Protein AF-A0A357GZ95-F1 (afdb_monomer)

Radius of gyration: 14.83 Å; Cα contacts (8 Å, |Δi|>4): 242; chains: 1; bounding box: 35×40×39 Å

Structure (mmCIF, N/CA/C/O backbone):
data_AF-A0A357GZ95-F1
#
_entry.id   AF-A0A357GZ95-F1
#
loop_
_atom_site.group_PDB
_atom_site.id
_atom_site.type_symbol
_atom_site.label_atom_id
_atom_site.label_alt_id
_atom_site.label_comp_id
_atom_site.label_asym_id
_atom_site.label_entity_id
_atom_site.label_seq_id
_atom_site.pdbx_PDB_ins_code
_atom_site.Cartn_x
_atom_site.Cartn_y
_atom_site.Cartn_z
_atom_site.occupancy
_atom_site.B_iso_or_equiv
_atom_site.auth_seq_id
_atom_site.auth_comp_id
_atom_site.auth_asym_id
_atom_site.auth_atom_id
_atom_site.pdbx_PDB_model_num
ATOM 1 N N . MET A 1 1 ? -11.333 -7.061 24.754 1.00 39.38 1 MET A N 1
ATOM 2 C CA . MET A 1 1 ? -11.883 -6.575 23.465 1.00 39.38 1 MET A CA 1
ATOM 3 C C . MET A 1 1 ? -10.870 -6.863 22.367 1.00 39.38 1 MET A C 1
ATOM 5 O O . MET A 1 1 ? -9.719 -6.497 22.544 1.00 39.38 1 MET A O 1
ATOM 9 N N . LYS A 1 2 ? -11.232 -7.543 21.269 1.00 47.69 2 LYS A N 1
ATOM 10 C CA . LYS A 1 2 ? -10.308 -7.686 20.126 1.00 47.69 2 LYS A CA 1
ATOM 11 C C . LYS A 1 2 ? -10.131 -6.300 19.501 1.00 47.69 2 LYS A C 1
ATOM 13 O O . LYS A 1 2 ? -11.116 -5.752 19.007 1.00 47.69 2 LYS A O 1
ATOM 18 N N . GLU A 1 3 ? -8.922 -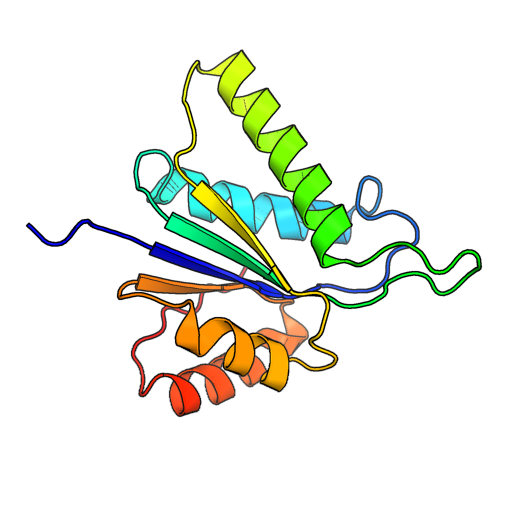5.735 19.543 1.00 54.47 3 GLU A N 1
ATOM 19 C CA . GLU A 1 3 ? -8.597 -4.522 18.785 1.00 54.47 3 GLU A CA 1
ATOM 20 C C . GLU A 1 3 ? -9.096 -4.688 17.347 1.00 54.47 3 GLU A C 1
ATOM 22 O O . GLU A 1 3 ? -8.888 -5.731 16.714 1.00 54.47 3 GLU A O 1
ATOM 27 N N . LYS A 1 4 ? -9.797 -3.676 16.829 1.00 63.59 4 LYS A N 1
ATOM 28 C CA . LYS A 1 4 ? -10.302 -3.664 15.453 1.00 63.59 4 LYS A CA 1
ATOM 29 C C . LYS A 1 4 ? -9.131 -3.463 14.483 1.00 63.59 4 LYS A C 1
ATOM 31 O O . LYS A 1 4 ? -9.080 -2.455 13.811 1.00 63.59 4 LYS A O 1
ATOM 36 N N . VAL A 1 5 ? -8.192 -4.399 14.390 1.00 84.81 5 VAL A N 1
ATOM 37 C CA . VAL A 1 5 ? -7.022 -4.241 13.516 1.00 84.81 5 VAL A CA 1
ATOM 38 C C . VAL A 1 5 ? -7.381 -4.597 12.074 1.00 84.81 5 VAL A C 1
ATOM 40 O O . VAL A 1 5 ? -7.950 -5.667 11.822 1.00 84.81 5 VAL A O 1
ATOM 43 N N . PHE A 1 6 ? -7.047 -3.719 11.125 1.00 92.12 6 PHE A N 1
ATOM 44 C CA . PHE A 1 6 ? -7.124 -4.027 9.695 1.00 92.12 6 PHE A CA 1
ATOM 45 C C . PHE A 1 6 ? -5.756 -4.416 9.127 1.00 92.12 6 PHE A C 1
ATOM 47 O O . PHE A 1 6 ? -4.708 -4.026 9.641 1.00 92.12 6 PHE A O 1
ATOM 54 N N . SER A 1 7 ? -5.780 -5.183 8.044 1.00 94.12 7 SER A N 1
ATOM 55 C CA . SER A 1 7 ? -4.604 -5.522 7.253 1.00 94.12 7 SER A CA 1
ATOM 56 C C . SER A 1 7 ? -4.891 -5.207 5.795 1.00 94.12 7 SER A C 1
ATOM 58 O O . SER A 1 7 ? -5.870 -5.698 5.232 1.00 94.12 7 SER A O 1
ATOM 60 N N . ALA A 1 8 ? -4.040 -4.397 5.184 1.00 95.44 8 ALA A N 1
ATOM 61 C CA . ALA A 1 8 ? -4.122 -4.013 3.788 1.00 95.44 8 ALA A CA 1
ATOM 62 C C . ALA A 1 8 ? -2.889 -4.515 3.037 1.00 95.44 8 ALA 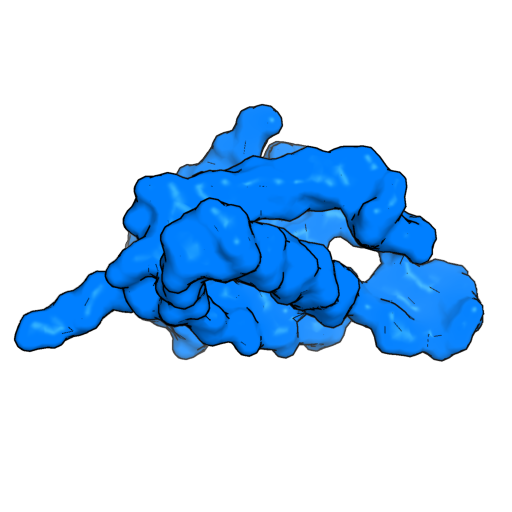A C 1
ATOM 64 O O . ALA A 1 8 ? -1.774 -4.361 3.523 1.00 95.44 8 ALA A O 1
ATOM 65 N N . LEU A 1 9 ? -3.091 -5.070 1.848 1.00 94.94 9 LEU A N 1
ATOM 66 C CA . LEU A 1 9 ? -2.039 -5.337 0.875 1.00 94.94 9 LEU A CA 1
ATOM 67 C C . LEU A 1 9 ? -2.214 -4.388 -0.304 1.00 94.94 9 LEU A C 1
ATOM 69 O O . LEU A 1 9 ? -3.263 -4.396 -0.945 1.00 94.94 9 LEU A O 1
ATOM 73 N N . VAL A 1 10 ? -1.184 -3.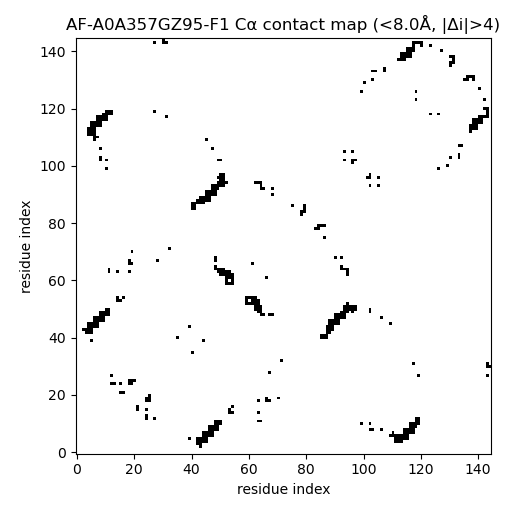603 -0.598 1.00 94.50 10 VAL A N 1
ATOM 74 C CA . VAL A 1 10 ? -1.102 -2.748 -1.782 1.00 94.50 10 VAL A CA 1
ATOM 75 C C . VAL A 1 10 ? -0.118 -3.387 -2.748 1.00 94.50 10 VAL A C 1
ATOM 77 O O . VAL A 1 10 ? 1.087 -3.390 -2.502 1.00 94.50 10 VAL A O 1
ATOM 80 N N . CYS A 1 11 ? -0.639 -3.964 -3.827 1.00 91.06 11 CYS A N 1
ATOM 81 C CA . CYS A 1 11 ? 0.184 -4.512 -4.898 1.00 91.06 11 CYS A CA 1
ATOM 82 C C . CYS A 1 11 ? 0.757 -3.386 -5.769 1.00 91.06 11 CYS A C 1
ATOM 84 O O . CYS A 1 11 ? 0.069 -2.392 -6.018 1.00 91.06 11 CYS A O 1
ATOM 86 N N . GLY A 1 12 ? 1.961 -3.594 -6.299 1.00 86.88 12 GLY A N 1
ATOM 87 C CA . GLY A 1 12 ? 2.531 -2.772 -7.363 1.00 86.88 12 GLY A CA 1
ATOM 88 C C . GLY A 1 12 ? 1.604 -2.664 -8.579 1.00 86.88 12 GLY A C 1
ATOM 89 O O . GLY A 1 12 ? 0.919 -3.626 -8.953 1.00 86.88 12 GLY A O 1
ATOM 90 N N . TYR A 1 13 ? 1.555 -1.467 -9.162 1.00 78.44 13 TYR A N 1
ATOM 91 C CA . TYR A 1 13 ? 0.695 -1.112 -10.297 1.00 78.44 13 TYR A CA 1
ATOM 92 C C . TYR A 1 13 ? 1.446 -1.193 -11.638 1.00 78.44 13 TYR A C 1
ATOM 94 O O . TYR A 1 13 ? 0.835 -1.466 -12.667 1.00 78.44 13 TYR A O 1
ATOM 102 N N . GLY A 1 14 ? 2.771 -1.008 -11.639 1.00 75.00 14 GLY A N 1
ATOM 103 C CA . GLY A 1 14 ? 3.589 -0.946 -12.850 1.00 75.00 14 GLY A CA 1
ATOM 104 C C . GLY A 1 14 ? 4.976 -0.367 -12.575 1.00 75.00 14 GLY A C 1
ATOM 105 O O . GLY A 1 14 ? 5.314 -0.061 -11.443 1.00 75.00 14 GLY A O 1
ATOM 106 N N . VAL A 1 15 ? 5.786 -0.179 -13.615 1.00 69.19 15 VAL A N 1
ATOM 107 C CA . VAL A 1 15 ? 7.202 0.203 -13.470 1.00 69.19 15 VAL A CA 1
ATOM 108 C C . VAL A 1 15 ? 7.432 1.627 -14.003 1.00 69.19 15 VAL A C 1
ATOM 110 O O . VAL A 1 15 ? 8.044 1.794 -15.062 1.00 69.19 15 VAL A O 1
ATOM 113 N N . PRO A 1 16 ? 6.892 2.687 -13.365 1.00 70.50 16 PRO A N 1
ATOM 114 C CA . PRO A 1 16 ? 7.097 4.037 -13.868 1.00 70.50 16 PRO A CA 1
ATOM 115 C C . PRO A 1 16 ? 8.524 4.508 -13.567 1.00 70.50 16 PRO A C 1
ATOM 117 O O . PRO A 1 16 ? 9.121 4.168 -12.544 1.00 70.50 16 PRO A O 1
ATOM 120 N N . LYS A 1 17 ? 9.060 5.389 -14.423 1.00 69.38 17 LYS A N 1
ATOM 121 C CA . LYS A 1 17 ? 10.371 6.019 -14.181 1.00 69.38 17 LYS A CA 1
ATOM 122 C C . LYS A 1 17 ? 10.405 6.770 -12.848 1.00 69.38 17 LYS A C 1
ATOM 124 O O . LYS A 1 17 ? 11.448 6.790 -12.198 1.00 69.38 17 LYS A O 1
ATOM 129 N N . ASN A 1 18 ? 9.291 7.370 -12.428 1.00 77.25 18 ASN A N 1
ATOM 130 C CA . ASN A 1 18 ? 9.154 8.038 -11.138 1.00 77.25 18 ASN A CA 1
ATOM 131 C C . ASN A 1 18 ? 7.708 7.926 -10.626 1.00 77.25 18 ASN A C 1
ATOM 133 O O . ASN A 1 18 ? 6.829 8.603 -11.150 1.00 77.25 18 ASN A O 1
ATOM 137 N N . ILE A 1 19 ? 7.478 7.117 -9.585 1.00 77.00 19 ILE A N 1
ATOM 138 C CA . ILE A 1 19 ? 6.151 6.945 -8.962 1.00 77.00 19 ILE A CA 1
ATOM 139 C C . ILE A 1 19 ? 5.583 8.279 -8.458 1.00 77.00 19 ILE A C 1
ATOM 141 O O . ILE A 1 19 ? 4.382 8.488 -8.569 1.00 77.00 19 ILE A O 1
ATOM 145 N N . LEU A 1 20 ? 6.429 9.193 -7.968 1.00 75.94 20 LEU A N 1
ATOM 146 C CA . LEU A 1 20 ? 6.003 10.493 -7.432 1.00 75.94 20 LEU A CA 1
ATOM 147 C C . LEU A 1 20 ? 5.544 11.491 -8.509 1.00 75.94 20 LEU A C 1
ATOM 149 O O . LEU A 1 20 ? 4.972 12.525 -8.179 1.00 75.94 20 LEU A O 1
ATOM 153 N N . ASN A 1 21 ? 5.821 11.213 -9.784 1.00 80.56 21 ASN A N 1
ATOM 154 C CA . ASN A 1 21 ? 5.416 12.071 -10.901 1.00 80.56 21 ASN A CA 1
ATOM 155 C C . ASN A 1 21 ? 4.504 11.335 -11.897 1.00 80.56 21 ASN A C 1
ATOM 157 O O . ASN A 1 21 ? 4.010 11.947 -12.843 1.00 80.56 21 ASN A O 1
ATOM 161 N N . ASP A 1 22 ? 4.284 10.030 -11.718 1.00 86.81 22 ASP A N 1
ATOM 162 C CA . ASP A 1 22 ? 3.435 9.239 -12.601 1.00 86.81 22 ASP A CA 1
ATOM 163 C C . ASP A 1 22 ? 1.961 9.449 -12.250 1.00 86.81 22 ASP A C 1
ATOM 165 O O . ASP A 1 22 ? 1.502 9.104 -11.159 1.00 86.81 22 ASP A O 1
ATOM 169 N N . LYS A 1 23 ? 1.202 10.012 -13.195 1.00 87.81 23 LYS A N 1
ATOM 170 C CA . LYS A 1 23 ? -0.211 10.355 -12.997 1.00 87.81 23 LYS A CA 1
ATOM 171 C C . LYS A 1 23 ? -1.061 9.132 -12.647 1.00 87.81 23 LYS A C 1
ATOM 173 O O . LYS A 1 23 ? -1.905 9.222 -11.758 1.00 87.81 23 LYS A O 1
ATOM 178 N N . ASN A 1 24 ? -0.838 8.000 -13.313 1.00 87.94 24 ASN A N 1
ATOM 179 C CA . ASN A 1 24 ? -1.643 6.795 -13.113 1.00 87.94 24 ASN A CA 1
ATOM 180 C C . ASN A 1 24 ? -1.349 6.170 -11.748 1.00 87.94 24 ASN A C 1
ATOM 182 O O . ASN A 1 24 ? -2.274 5.821 -11.012 1.00 87.94 24 ASN A O 1
ATOM 186 N N . TYR A 1 25 ? -0.069 6.102 -11.375 1.00 88.94 25 TYR A N 1
ATOM 187 C CA . TYR A 1 25 ? 0.360 5.607 -10.071 1.00 88.94 25 TYR A CA 1
ATOM 188 C C . TYR A 1 25 ? -0.130 6.519 -8.939 1.00 88.94 25 TYR A C 1
ATOM 190 O O . TYR A 1 25 ? -0.604 6.033 -7.913 1.00 88.94 25 TYR A O 1
ATOM 198 N N . HIS A 1 26 ? -0.103 7.840 -9.138 1.00 90.62 26 HIS A N 1
ATOM 199 C CA . HIS A 1 26 ? -0.691 8.804 -8.208 1.00 90.62 26 HIS A CA 1
ATOM 200 C C . HIS A 1 26 ? -2.186 8.591 -8.018 1.00 90.62 26 HIS A C 1
ATOM 202 O O . HIS A 1 26 ? -2.638 8.489 -6.880 1.00 90.62 26 HIS A O 1
ATOM 208 N N . THR A 1 27 ? -2.956 8.488 -9.104 1.00 91.38 27 THR A N 1
ATOM 209 C CA . THR A 1 27 ? -4.395 8.216 -9.014 1.00 91.38 27 THR A CA 1
ATOM 210 C C . THR A 1 27 ? -4.659 6.913 -8.263 1.00 91.38 27 THR A C 1
ATOM 212 O O . THR A 1 27 ? -5.479 6.898 -7.345 1.00 91.38 27 THR A O 1
ATOM 215 N N . TYR A 1 28 ? -3.917 5.852 -8.584 1.00 92.50 28 TYR A N 1
ATOM 216 C CA . TYR A 1 28 ? -4.010 4.561 -7.907 1.00 92.50 28 TYR A CA 1
ATOM 217 C C . TYR A 1 28 ? -3.760 4.673 -6.393 1.00 92.50 28 TYR A C 1
ATOM 219 O O . TYR A 1 28 ? -4.601 4.255 -5.594 1.00 92.50 28 TYR A O 1
ATOM 227 N N . LEU A 1 29 ? -2.648 5.288 -5.979 1.00 94.12 29 LEU A N 1
ATOM 228 C CA . LEU A 1 29 ? -2.308 5.438 -4.562 1.00 94.12 29 LEU A CA 1
ATOM 229 C C . LEU A 1 29 ? -3.256 6.390 -3.821 1.00 94.12 29 LEU A C 1
ATOM 231 O O . LEU A 1 29 ? -3.612 6.113 -2.677 1.00 94.12 29 LEU A O 1
ATOM 235 N N . THR A 1 30 ? -3.729 7.462 -4.465 1.00 94.69 30 THR A N 1
ATOM 236 C CA . THR A 1 30 ? -4.743 8.367 -3.901 1.00 94.69 30 THR A CA 1
ATOM 237 C C . THR A 1 30 ? -6.037 7.636 -3.593 1.00 94.69 30 THR A C 1
ATOM 239 O O . THR A 1 30 ? -6.565 7.784 -2.494 1.00 94.69 30 THR A O 1
ATOM 242 N N . GLN A 1 31 ? -6.536 6.814 -4.515 1.00 94.44 31 GLN A N 1
ATOM 243 C CA . GLN A 1 31 ? -7.768 6.064 -4.278 1.00 94.44 31 GLN A CA 1
ATOM 244 C C . GLN A 1 31 ? -7.622 5.084 -3.104 1.00 94.44 31 GLN A C 1
ATOM 246 O O . GLN A 1 31 ? -8.532 4.970 -2.282 1.00 94.44 31 GLN A O 1
ATOM 251 N N . ILE A 1 32 ? -6.471 4.412 -2.987 1.00 95.75 32 ILE A N 1
ATOM 252 C CA . ILE A 1 32 ? -6.181 3.517 -1.858 1.00 95.75 32 ILE A CA 1
ATOM 253 C C . ILE A 1 32 ? -6.098 4.297 -0.548 1.00 95.75 32 ILE A C 1
ATOM 255 O O . ILE A 1 32 ? -6.712 3.897 0.441 1.00 95.75 32 ILE A O 1
ATOM 259 N N . PHE A 1 33 ? -5.346 5.398 -0.527 1.00 96.38 33 PHE A N 1
ATOM 260 C CA . PHE A 1 33 ? -5.173 6.211 0.670 1.00 96.38 33 PHE A CA 1
ATOM 261 C C . PHE A 1 33 ? -6.507 6.750 1.173 1.00 96.38 33 PHE A C 1
ATOM 263 O O . PHE A 1 33 ? -6.813 6.560 2.345 1.00 96.38 33 PHE A O 1
ATOM 270 N N . ASN A 1 34 ? -7.322 7.335 0.292 1.00 95.56 34 ASN A N 1
ATOM 271 C CA . ASN A 1 34 ? -8.630 7.873 0.660 1.00 95.56 34 ASN A CA 1
ATOM 272 C C . ASN A 1 34 ? -9.537 6.770 1.215 1.00 95.56 34 ASN A C 1
ATOM 274 O O . ASN A 1 34 ? -10.106 6.927 2.288 1.00 95.56 34 ASN A O 1
ATOM 278 N N . PHE A 1 35 ? -9.585 5.602 0.563 1.00 95.12 35 PHE A N 1
ATOM 279 C CA . PHE A 1 35 ? -10.350 4.464 1.074 1.00 95.12 35 PHE A CA 1
ATOM 280 C C . PHE A 1 35 ? -9.916 4.046 2.487 1.00 95.12 35 PHE A C 1
ATOM 282 O O . PHE A 1 35 ? -10.759 3.745 3.337 1.00 95.12 35 PHE A O 1
AT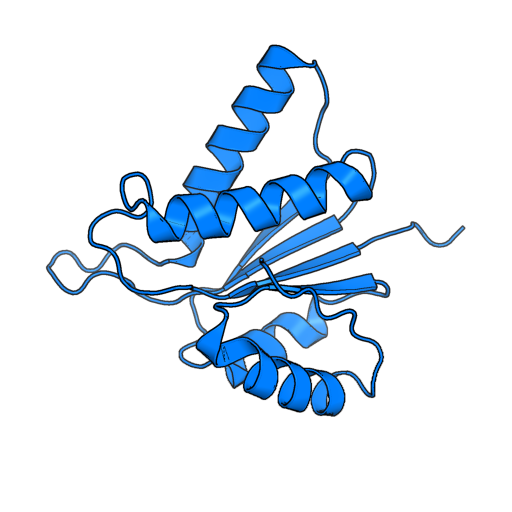OM 289 N N . LEU A 1 36 ? -8.603 3.965 2.726 1.00 95.00 36 LEU A N 1
ATOM 290 C CA . LEU A 1 36 ? -8.067 3.588 4.031 1.00 95.00 36 LEU A CA 1
ATOM 291 C C . LEU A 1 36 ? -8.330 4.677 5.071 1.00 95.00 36 LEU A C 1
ATOM 293 O O . LEU A 1 36 ? -8.705 4.356 6.194 1.00 95.00 36 LEU A O 1
ATOM 297 N N . PHE A 1 37 ? -8.173 5.943 4.699 1.00 94.88 37 PHE A N 1
ATOM 298 C CA . PHE A 1 37 ? -8.381 7.086 5.575 1.00 94.88 37 PHE A CA 1
ATOM 299 C C . PHE A 1 37 ? -9.848 7.171 6.013 1.00 94.88 37 PHE A C 1
ATOM 301 O O . PHE A 1 37 ? -10.130 7.058 7.206 1.00 94.88 37 PHE A O 1
ATOM 308 N N . ASP A 1 38 ? -10.786 7.193 5.066 1.00 93.94 38 ASP A N 1
ATOM 309 C CA . ASP A 1 38 ? -12.225 7.318 5.334 1.00 93.94 38 ASP A CA 1
ATOM 310 C C . ASP A 1 38 ? -12.757 6.231 6.281 1.00 93.94 38 ASP A C 1
ATOM 312 O O . ASP A 1 38 ? -13.706 6.443 7.035 1.00 93.94 38 ASP A O 1
ATOM 316 N N . ARG A 1 39 ? -12.156 5.034 6.250 1.00 92.44 39 ARG A N 1
ATOM 317 C CA . ARG A 1 39 ? -12.619 3.874 7.028 1.00 92.44 39 ARG A CA 1
ATOM 318 C C . ARG A 1 39 ? -11.801 3.588 8.277 1.00 92.44 39 ARG A C 1
ATOM 320 O O . ARG A 1 39 ? -12.327 2.982 9.212 1.00 92.44 39 ARG A O 1
ATOM 327 N N . PHE A 1 40 ? -10.517 3.937 8.273 1.00 93.12 40 PHE A N 1
ATOM 328 C CA . PHE A 1 40 ? -9.544 3.437 9.243 1.00 93.12 40 PHE A CA 1
ATOM 329 C C . PHE A 1 40 ? -8.583 4.503 9.774 1.00 93.12 40 PHE A C 1
ATOM 331 O O . PHE A 1 40 ? -7.616 4.139 10.442 1.00 93.12 40 PHE A O 1
ATOM 338 N N . ALA A 1 41 ? -8.824 5.798 9.549 1.00 92.62 41 ALA A N 1
ATOM 339 C CA . ALA A 1 41 ? -7.923 6.842 10.044 1.00 92.62 41 ALA A CA 1
ATOM 340 C C . ALA A 1 41 ? -7.711 6.802 11.573 1.00 92.62 41 ALA A C 1
ATOM 342 O O . ALA A 1 41 ? -6.607 7.058 12.036 1.00 92.62 41 ALA A O 1
ATOM 343 N N . ASN A 1 42 ? -8.718 6.378 12.350 1.00 92.75 42 ASN A N 1
ATOM 344 C CA . ASN A 1 42 ? -8.632 6.204 13.813 1.00 92.75 42 ASN A CA 1
ATOM 345 C C . ASN A 1 42 ? -8.481 4.736 14.248 1.00 92.75 42 ASN A C 1
ATOM 347 O O . ASN A 1 42 ? -8.816 4.368 15.371 1.00 92.75 42 ASN A O 1
ATOM 351 N N . THR A 1 43 ? -8.071 3.856 13.337 1.00 92.00 43 THR A N 1
ATOM 352 C CA . THR A 1 43 ? -8.013 2.411 13.569 1.00 92.00 43 THR A CA 1
ATOM 353 C C . THR A 1 43 ? -6.608 1.898 13.303 1.00 92.00 43 THR A C 1
ATOM 355 O O . THR A 1 43 ? -6.094 2.049 12.197 1.00 92.00 43 THR A O 1
ATOM 358 N N . SER A 1 44 ? -5.995 1.252 14.297 1.00 92.50 44 SER A N 1
ATOM 359 C CA . SER A 1 44 ? -4.682 0.630 14.127 1.00 92.50 44 SER A CA 1
ATOM 360 C C . SER A 1 44 ? -4.719 -0.428 13.028 1.00 92.50 44 SER A C 1
ATOM 362 O O . SER A 1 44 ? -5.659 -1.223 12.929 1.00 92.50 44 SER A O 1
ATOM 364 N N . GLY A 1 45 ? -3.683 -0.470 12.201 1.00 93.19 45 GLY A N 1
ATOM 365 C CA . GLY A 1 45 ? -3.632 -1.422 11.102 1.00 93.19 45 GLY A CA 1
ATOM 366 C C . GLY A 1 45 ? -2.256 -1.588 10.504 1.00 93.19 45 GLY A C 1
ATOM 367 O O . GLY A 1 45 ? -1.332 -0.831 10.792 1.00 93.19 45 GLY A O 1
ATOM 368 N N . THR A 1 46 ? -2.133 -2.610 9.669 1.00 95.00 46 THR A N 1
ATOM 369 C CA . THR A 1 46 ? -0.903 -2.908 8.941 1.00 95.00 46 THR A CA 1
ATOM 370 C C . THR A 1 46 ? -1.151 -2.749 7.452 1.00 95.00 46 THR A C 1
ATOM 372 O O . THR A 1 46 ? -2.039 -3.398 6.902 1.00 95.00 46 THR A O 1
ATOM 375 N N . VAL A 1 47 ? -0.354 -1.912 6.797 1.00 96.31 47 VAL A N 1
ATOM 376 C CA . VAL A 1 47 ? -0.355 -1.723 5.347 1.00 96.31 47 VAL A CA 1
ATOM 377 C C . VAL A 1 47 ? 0.924 -2.338 4.787 1.00 96.31 47 VAL A C 1
ATOM 379 O O . VAL A 1 47 ? 2.026 -1.849 5.023 1.00 96.31 47 VAL A O 1
ATOM 382 N N . VAL A 1 48 ? 0.780 -3.438 4.057 1.00 95.81 48 VAL A N 1
ATOM 383 C CA . VAL A 1 48 ? 1.877 -4.105 3.360 1.00 95.81 48 VAL A CA 1
ATOM 384 C C . VAL A 1 48 ? 1.959 -3.542 1.949 1.00 95.81 48 VAL A C 1
ATOM 386 O O . VAL A 1 48 ? 1.033 -3.703 1.155 1.00 95.81 48 VAL A O 1
ATOM 389 N N . LEU A 1 49 ? 3.061 -2.864 1.650 1.00 95.06 49 LEU A N 1
ATOM 390 C CA . LEU A 1 49 ? 3.373 -2.335 0.328 1.00 95.06 49 LEU A CA 1
ATOM 391 C C . LEU A 1 49 ? 4.236 -3.374 -0.384 1.00 95.06 49 LEU A C 1
ATOM 393 O O . LEU A 1 49 ? 5.378 -3.590 0.020 1.00 95.06 49 LEU A O 1
ATOM 397 N N . SER A 1 50 ? 3.680 -4.039 -1.396 1.00 92.06 50 SER A N 1
ATOM 398 C CA . SER A 1 50 ? 4.335 -5.154 -2.083 1.00 92.06 50 SER A CA 1
ATOM 399 C C . SER A 1 50 ? 4.686 -4.778 -3.516 1.00 92.06 50 SER A C 1
ATOM 401 O O . SER A 1 50 ? 3.809 -4.429 -4.309 1.00 92.06 50 SER A O 1
ATOM 403 N N . GLY A 1 51 ? 5.975 -4.842 -3.835 1.00 87.31 51 GLY A N 1
ATOM 404 C CA . GLY A 1 51 ? 6.489 -4.582 -5.171 1.00 87.31 51 GLY A CA 1
ATOM 405 C C . GLY A 1 51 ? 8.016 -4.620 -5.218 1.00 87.31 51 GLY A C 1
ATOM 406 O O . GLY A 1 51 ? 8.700 -4.003 -4.389 1.00 87.31 51 GLY A O 1
ATOM 407 N N . GLY A 1 52 ? 8.531 -5.380 -6.184 1.00 84.06 52 GLY A N 1
ATOM 408 C CA . GLY A 1 52 ? 9.950 -5.674 -6.364 1.00 84.06 52 GLY A CA 1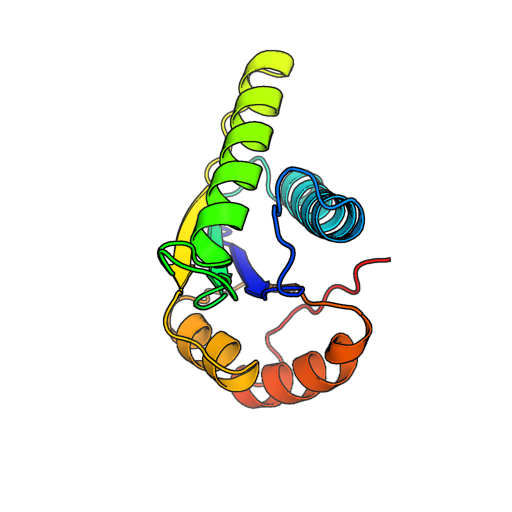
ATOM 409 C C . GLY A 1 52 ? 10.761 -4.516 -6.951 1.00 84.06 52 GLY A C 1
ATOM 410 O O . GLY A 1 52 ? 10.382 -3.345 -6.862 1.00 84.06 52 GLY A O 1
ATOM 411 N N . ALA A 1 53 ? 11.920 -4.845 -7.523 1.00 82.69 53 ALA A N 1
ATOM 412 C CA . ALA A 1 53 ? 12.783 -3.878 -8.196 1.00 82.69 53 ALA A CA 1
ATOM 413 C C . ALA A 1 53 ? 12.039 -3.200 -9.361 1.00 82.69 53 ALA A C 1
ATOM 415 O O . ALA A 1 53 ? 11.429 -3.874 -10.186 1.00 82.69 53 ALA A O 1
ATOM 416 N N . THR A 1 54 ? 12.091 -1.865 -9.414 1.00 74.44 54 THR A N 1
ATOM 417 C CA . THR A 1 54 ? 11.358 -1.055 -10.412 1.00 74.44 54 THR A CA 1
ATOM 418 C C . THR A 1 54 ? 12.274 -0.332 -11.396 1.00 74.44 54 THR A C 1
ATOM 420 O O . THR A 1 54 ? 11.821 0.411 -12.263 1.00 74.44 54 THR A O 1
ATOM 423 N N . ASP A 1 55 ? 13.578 -0.465 -11.231 1.00 72.56 55 ASP A N 1
ATOM 424 C CA . ASP A 1 55 ? 14.526 0.213 -12.092 1.00 72.56 55 ASP A CA 1
ATOM 425 C C . ASP A 1 55 ? 14.771 -0.640 -13.338 1.00 72.56 55 ASP A C 1
ATOM 427 O O . ASP A 1 55 ? 15.298 -1.744 -13.251 1.00 72.56 55 ASP A O 1
ATOM 431 N N . CYS A 1 56 ? 14.418 -0.108 -14.507 1.00 67.56 56 CYS A N 1
ATOM 432 C CA . CYS A 1 56 ? 14.848 -0.662 -15.796 1.00 67.56 56 CYS A CA 1
ATOM 433 C C . CYS A 1 56 ? 16.214 -0.109 -16.234 1.00 67.56 56 CYS A C 1
ATOM 435 O O . CYS A 1 56 ? 16.727 -0.497 -17.279 1.00 67.56 56 CYS A O 1
ATOM 437 N N . PHE A 1 57 ? 16.791 0.810 -15.451 1.00 63.91 57 PHE A N 1
ATOM 438 C CA . PHE A 1 57 ? 18.046 1.494 -15.747 1.00 63.91 57 PHE A CA 1
ATOM 439 C C . PHE A 1 57 ? 18.936 1.555 -14.493 1.00 63.91 57 PHE A C 1
ATOM 441 O O . PHE A 1 57 ? 18.408 1.675 -13.380 1.00 63.91 57 PHE A O 1
ATOM 448 N N . PRO A 1 58 ? 20.272 1.504 -14.642 1.00 64.06 58 PRO A N 1
ATOM 449 C CA . PRO A 1 58 ? 21.198 1.653 -13.522 1.00 64.06 58 PRO A CA 1
ATOM 450 C C . PRO A 1 58 ? 20.907 2.929 -12.703 1.00 64.06 58 PRO A C 1
ATOM 452 O O . PRO A 1 58 ? 20.540 3.950 -13.287 1.00 64.06 58 PRO A O 1
ATOM 455 N N . PRO A 1 59 ? 21.061 2.914 -11.362 1.00 76.19 59 PRO A N 1
ATOM 456 C CA . PRO A 1 59 ? 21.803 1.926 -10.575 1.00 76.19 59 PRO A CA 1
ATOM 457 C C . PRO A 1 59 ? 20.969 0.765 -9.992 1.00 76.19 59 PRO A C 1
ATOM 459 O O . PRO A 1 59 ? 21.457 0.089 -9.092 1.00 76.19 59 PRO A O 1
ATOM 462 N N . PHE A 1 60 ? 19.736 0.526 -10.454 1.00 74.81 60 PHE A N 1
ATOM 463 C CA . PHE A 1 60 ? 18.897 -0.601 -10.005 1.00 74.81 60 PHE A CA 1
ATOM 464 C C . PHE A 1 60 ? 18.617 -0.669 -8.489 1.00 74.81 60 PHE A C 1
ATOM 466 O O . PHE A 1 60 ? 18.567 -1.743 -7.891 1.00 74.81 60 PHE A O 1
ATOM 473 N N . LYS A 1 61 ? 18.462 0.485 -7.830 1.00 79.88 61 LYS A N 1
ATOM 474 C CA . LYS A 1 61 ? 18.365 0.585 -6.359 1.00 79.88 61 LYS A CA 1
ATOM 475 C C . LYS A 1 61 ? 16.933 0.700 -5.840 1.00 79.88 61 LYS A C 1
ATOM 477 O O . LYS A 1 61 ? 16.699 0.492 -4.643 1.00 79.88 61 LYS A O 1
ATOM 482 N N . ARG A 1 62 ? 15.981 1.093 -6.686 1.00 84.31 62 ARG A N 1
ATOM 483 C CA . ARG A 1 62 ? 14.606 1.379 -6.268 1.00 84.31 62 ARG A CA 1
ATOM 484 C C . ARG A 1 62 ? 13.737 0.135 -6.328 1.00 84.31 62 ARG A C 1
ATOM 486 O O . ARG A 1 62 ? 13.833 -0.683 -7.242 1.00 84.31 62 ARG A O 1
ATOM 493 N N . THR A 1 63 ? 12.828 0.045 -5.364 1.00 87.56 63 THR A N 1
ATOM 494 C CA . THR A 1 63 ? 11.742 -0.934 -5.365 1.00 87.56 63 THR A CA 1
ATOM 495 C C . THR A 1 63 ? 10.413 -0.198 -5.330 1.00 87.56 63 THR A C 1
ATOM 497 O O . THR A 1 63 ? 10.310 0.853 -4.689 1.00 87.56 63 THR A O 1
ATOM 500 N N . GLU A 1 64 ? 9.389 -0.746 -5.982 1.00 87.56 64 GLU A N 1
ATOM 501 C CA . GLU A 1 64 ? 8.040 -0.167 -5.959 1.00 87.56 64 GLU A CA 1
ATOM 502 C C . GLU A 1 64 ? 7.551 0.018 -4.516 1.00 87.56 64 GLU A C 1
ATOM 504 O O . GLU A 1 64 ? 7.059 1.087 -4.161 1.00 87.56 64 GLU A O 1
ATOM 509 N N . ALA A 1 65 ? 7.769 -0.978 -3.647 1.00 91.25 65 ALA A N 1
ATOM 510 C CA . ALA A 1 65 ? 7.391 -0.904 -2.236 1.00 91.25 65 ALA A CA 1
ATOM 511 C C . ALA A 1 65 ? 7.963 0.334 -1.519 1.00 91.25 65 ALA A C 1
ATOM 513 O O . ALA A 1 65 ? 7.260 0.996 -0.752 1.00 91.25 65 ALA A O 1
ATOM 514 N N . ARG A 1 66 ? 9.232 0.681 -1.780 1.00 91.62 66 ARG A N 1
ATOM 515 C CA . ARG A 1 66 ? 9.894 1.840 -1.159 1.00 91.62 66 ARG A CA 1
ATOM 516 C C . ARG A 1 66 ? 9.357 3.160 -1.692 1.00 91.62 66 ARG A C 1
ATOM 518 O O . ARG A 1 66 ? 9.162 4.094 -0.919 1.00 91.62 66 ARG A O 1
ATOM 525 N N . GLU A 1 67 ? 9.112 3.248 -2.990 1.00 91.31 67 GLU A N 1
ATOM 526 C CA . GLU A 1 67 ? 8.571 4.463 -3.598 1.00 91.31 67 GLU A CA 1
ATOM 527 C C . GLU A 1 67 ? 7.110 4.697 -3.186 1.00 91.31 67 GLU A C 1
ATOM 529 O O . GLU A 1 67 ? 6.749 5.814 -2.815 1.00 91.31 67 GLU A O 1
ATOM 534 N N . MET A 1 68 ? 6.299 3.634 -3.110 1.00 93.50 68 MET A N 1
ATOM 535 C CA . MET A 1 68 ? 4.965 3.696 -2.507 1.00 93.50 68 MET A CA 1
ATOM 536 C C . MET A 1 68 ? 5.032 4.211 -1.066 1.00 93.50 68 MET A C 1
ATOM 538 O O . MET A 1 68 ? 4.243 5.071 -0.683 1.00 93.50 68 MET A O 1
ATOM 542 N N . LYS A 1 69 ? 6.001 3.746 -0.266 1.00 95.25 69 LYS A N 1
ATOM 543 C CA . LYS A 1 69 ? 6.160 4.205 1.121 1.00 95.25 69 LYS A CA 1
ATOM 544 C C . LYS A 1 69 ? 6.452 5.696 1.208 1.00 95.25 69 LYS A C 1
ATOM 546 O O . LYS A 1 69 ? 5.827 6.376 2.015 1.00 95.25 69 LYS A O 1
ATOM 551 N N . LYS A 1 70 ? 7.351 6.208 0.361 1.00 94.31 70 LYS A N 1
ATOM 552 C CA . LYS A 1 70 ? 7.643 7.649 0.283 1.00 94.31 70 LYS A CA 1
ATOM 553 C C . LYS A 1 70 ? 6.379 8.450 -0.022 1.00 94.31 70 LYS A C 1
ATOM 555 O O . LYS A 1 70 ? 6.130 9.461 0.629 1.00 94.31 70 LYS A O 1
ATOM 560 N N . TRP A 1 71 ? 5.569 7.974 -0.966 1.00 94.94 71 TRP A N 1
ATOM 561 C CA . TRP A 1 71 ? 4.302 8.611 -1.316 1.00 94.94 71 TRP A CA 1
ATOM 562 C C . TRP A 1 71 ? 3.313 8.611 -0.134 1.00 94.94 71 TRP A C 1
ATOM 564 O O . TRP A 1 71 ? 2.756 9.655 0.209 1.00 94.94 71 TRP A O 1
ATOM 574 N N . PHE A 1 72 ? 3.144 7.473 0.553 1.00 96.12 72 PHE A N 1
ATOM 575 C CA . PHE A 1 72 ? 2.281 7.373 1.739 1.00 96.12 72 PHE A CA 1
ATOM 576 C C . PHE A 1 72 ? 2.758 8.285 2.875 1.00 96.12 72 PHE A C 1
ATOM 578 O O . PHE A 1 72 ? 1.941 8.961 3.496 1.00 96.12 72 PHE A O 1
ATOM 585 N N . ASP A 1 73 ? 4.068 8.358 3.117 1.00 96.31 73 ASP A N 1
ATOM 586 C CA . ASP A 1 73 ? 4.648 9.240 4.134 1.00 96.31 73 ASP A CA 1
ATOM 587 C C . ASP A 1 73 ? 4.380 10.713 3.835 1.00 96.31 73 ASP A C 1
ATOM 589 O O . ASP A 1 73 ? 4.043 11.472 4.743 1.00 96.31 73 ASP A O 1
ATOM 593 N N . GLN A 1 74 ? 4.492 11.125 2.569 1.00 95.56 74 GLN A N 1
ATOM 594 C CA . GLN A 1 74 ? 4.144 12.484 2.157 1.00 95.56 74 GLN A CA 1
ATOM 595 C C . GLN A 1 74 ? 2.669 12.782 2.440 1.00 95.56 74 GLN A C 1
ATOM 597 O O . GLN A 1 74 ? 2.364 13.818 3.028 1.00 95.56 74 GLN A O 1
ATOM 602 N N . LYS A 1 75 ? 1.754 11.865 2.098 1.00 95.25 75 LYS A N 1
ATOM 603 C CA . LYS A 1 75 ? 0.321 12.048 2.370 1.00 95.25 75 LYS A CA 1
ATOM 604 C C . LYS A 1 75 ? -0.015 12.076 3.855 1.00 95.25 75 LYS A C 1
ATOM 606 O O . LYS A 1 75 ? -0.756 12.958 4.274 1.00 95.25 75 LYS A O 1
ATOM 611 N N . ILE A 1 76 ? 0.567 11.189 4.659 1.00 95.94 76 ILE A N 1
ATOM 612 C CA . ILE A 1 76 ? 0.367 11.189 6.115 1.00 95.94 76 ILE A CA 1
ATOM 613 C C . ILE A 1 76 ? 0.876 12.494 6.731 1.00 95.94 76 ILE A C 1
ATOM 615 O O . ILE A 1 76 ? 0.195 13.068 7.575 1.00 95.94 76 ILE A O 1
ATOM 619 N N . ARG A 1 77 ? 2.036 13.002 6.292 1.00 96.31 77 ARG A N 1
ATOM 620 C CA . ARG A 1 77 ? 2.562 14.297 6.759 1.00 96.31 77 ARG A CA 1
ATOM 621 C C . ARG A 1 77 ? 1.634 15.457 6.412 1.00 96.31 77 ARG A C 1
ATOM 623 O O . ARG A 1 77 ? 1.440 16.325 7.256 1.00 96.31 77 ARG A O 1
ATOM 630 N N . ILE A 1 78 ? 1.067 15.468 5.204 1.00 95.56 78 ILE A N 1
ATOM 631 C CA . ILE A 1 78 ? 0.097 16.487 4.779 1.00 95.56 78 ILE A CA 1
ATOM 632 C C . ILE A 1 78 ? -1.145 16.430 5.672 1.00 95.56 78 ILE A C 1
ATOM 634 O O . ILE A 1 78 ? -1.479 17.430 6.296 1.00 95.56 78 ILE A O 1
ATOM 638 N N . VAL A 1 79 ? -1.753 15.251 5.829 1.00 94.56 79 VAL A N 1
ATOM 639 C CA . VAL A 1 79 ? -2.930 15.065 6.695 1.00 94.56 79 VAL A CA 1
ATOM 640 C C . VAL A 1 79 ? -2.640 15.503 8.128 1.00 94.56 79 VAL A C 1
ATOM 642 O O . VAL A 1 79 ? -3.410 16.268 8.702 1.00 94.56 79 VAL A O 1
ATOM 645 N N . GLN A 1 80 ? -1.512 15.078 8.698 1.00 94.81 80 GLN A N 1
ATOM 646 C CA . GLN A 1 80 ? -1.112 15.460 10.051 1.00 94.81 80 GLN A CA 1
ATOM 647 C C . GLN A 1 80 ? -0.947 16.978 10.195 1.00 94.81 80 GLN A C 1
ATOM 649 O O . GLN A 1 80 ? -1.323 17.531 11.227 1.00 94.81 80 GLN A O 1
ATOM 654 N N . LYS A 1 81 ? -0.373 17.645 9.186 1.00 96.56 81 LYS A N 1
ATOM 655 C CA . LYS A 1 81 ? -0.166 19.098 9.177 1.00 96.56 81 LYS A CA 1
ATOM 656 C C . LYS A 1 81 ? -1.487 19.861 9.064 1.00 96.56 81 LYS A C 1
ATOM 658 O O . LYS A 1 81 ? -1.648 20.870 9.735 1.00 96.56 81 LYS A O 1
ATOM 663 N N . GLU A 1 82 ? -2.400 19.395 8.218 1.00 95.25 82 GLU A N 1
ATOM 664 C CA . GLU A 1 82 ? -3.657 20.091 7.913 1.00 95.25 82 GLU A CA 1
ATOM 665 C C . GLU A 1 82 ? -4.756 19.829 8.950 1.00 95.25 82 GLU A C 1
ATOM 667 O O . GLU A 1 82 ? -5.571 20.705 9.212 1.00 95.25 82 GLU A O 1
ATOM 672 N N . THR A 1 83 ? -4.779 18.638 9.553 1.00 94.12 83 THR A N 1
ATOM 673 C CA . THR A 1 83 ? -5.886 18.196 10.425 1.00 94.12 83 THR A CA 1
ATOM 674 C C . THR A 1 83 ? -5.469 17.923 11.869 1.00 94.12 83 THR A C 1
ATOM 676 O O . THR A 1 83 ? -6.320 17.742 12.733 1.00 94.12 83 THR A O 1
ATOM 679 N N . GLY A 1 84 ? -4.166 17.818 12.148 1.00 93.94 84 GLY A N 1
ATOM 680 C CA . GLY A 1 84 ? -3.662 17.353 13.443 1.00 93.94 84 GLY A CA 1
ATOM 681 C C . GLY A 1 84 ? -3.829 15.844 13.688 1.00 93.94 84 GLY A C 1
ATOM 682 O O . GLY A 1 84 ? -3.352 15.339 14.708 1.00 93.94 84 GLY A O 1
ATOM 683 N N . GLN A 1 85 ? -4.448 15.096 12.769 1.00 93.00 85 GLN A N 1
ATOM 684 C CA . GLN A 1 85 ? -4.757 13.680 12.956 1.00 93.00 85 GLN A CA 1
ATOM 685 C C . GLN A 1 85 ? -3.541 12.769 12.740 1.00 93.00 85 GLN A C 1
ATOM 687 O O . GLN A 1 85 ? -2.979 12.705 11.644 1.00 93.00 85 GLN A O 1
ATOM 692 N N . LYS A 1 86 ? -3.198 11.989 13.776 1.00 94.38 86 LYS A N 1
ATOM 693 C CA . LYS A 1 86 ? -2.180 10.929 13.711 1.00 94.38 86 LYS A CA 1
ATOM 694 C C . LYS A 1 86 ? -2.773 9.649 13.144 1.00 94.38 86 LYS A C 1
ATOM 696 O O . LYS A 1 86 ? -3.743 9.124 13.679 1.00 94.38 86 LYS A O 1
ATOM 701 N N . ILE A 1 87 ? -2.132 9.118 12.109 1.00 94.88 87 ILE A N 1
ATOM 702 C CA . ILE A 1 87 ? -2.529 7.871 11.456 1.00 94.88 87 ILE A CA 1
ATOM 703 C C . ILE A 1 87 ? -1.817 6.681 12.123 1.00 94.88 87 ILE A C 1
ATOM 705 O O . ILE A 1 87 ? -0.598 6.559 11.985 1.00 94.88 87 ILE A O 1
ATOM 709 N N . PRO A 1 88 ? -2.530 5.775 12.821 1.00 95.00 88 PRO A N 1
ATOM 710 C CA . PRO A 1 88 ? -1.933 4.676 13.582 1.00 95.00 88 PRO A CA 1
ATOM 711 C C . PRO A 1 88 ? -1.633 3.450 12.697 1.00 95.00 88 PRO A C 1
ATOM 713 O O . PRO A 1 88 ? -1.896 2.305 13.074 1.00 95.00 88 PRO A O 1
ATOM 716 N N . TRP A 1 89 ? -1.138 3.665 11.476 1.00 95.19 89 TRP A N 1
ATOM 717 C CA . TRP A 1 89 ? -0.866 2.585 10.525 1.00 95.19 89 TRP A CA 1
ATOM 718 C C . TRP A 1 89 ? 0.614 2.208 10.533 1.00 95.19 89 TRP A C 1
ATOM 720 O O . TRP A 1 89 ? 1.489 3.047 10.321 1.00 95.19 89 TRP A O 1
ATOM 730 N N . ALA A 1 90 ? 0.896 0.922 10.720 1.00 94.94 90 ALA A N 1
ATOM 731 C CA . ALA A 1 90 ? 2.223 0.356 10.536 1.00 94.94 90 ALA A CA 1
ATOM 732 C C . ALA A 1 90 ? 2.413 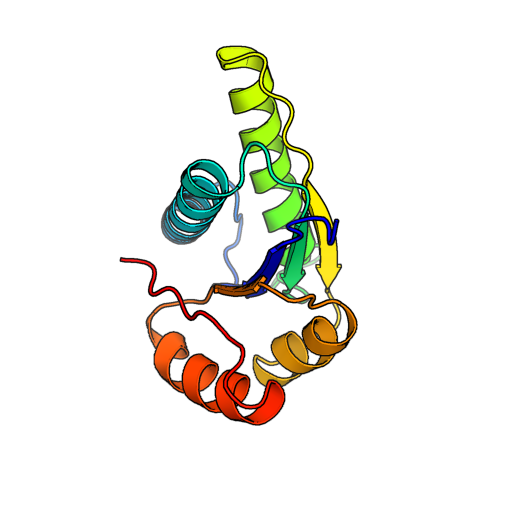-0.051 9.071 1.00 94.94 90 ALA A C 1
ATOM 734 O O . ALA A 1 90 ? 1.560 -0.729 8.496 1.00 94.94 90 ALA A O 1
ATOM 735 N N . PHE A 1 91 ? 3.546 0.314 8.475 1.00 96.31 91 PHE A N 1
ATOM 736 C CA . PHE A 1 91 ? 3.876 -0.064 7.103 1.00 96.31 91 PHE A CA 1
ATOM 737 C C . PHE A 1 91 ? 4.925 -1.167 7.076 1.00 96.31 91 PHE A C 1
ATOM 739 O O . PHE A 1 91 ? 5.958 -1.055 7.733 1.00 96.31 91 PHE A O 1
ATOM 746 N N . ILE A 1 92 ? 4.682 -2.194 6.266 1.00 95.31 92 ILE A N 1
ATOM 747 C CA . ILE A 1 92 ? 5.646 -3.260 5.983 1.00 95.31 92 ILE A CA 1
ATOM 748 C C . ILE A 1 92 ? 5.981 -3.199 4.499 1.00 95.31 92 ILE A C 1
ATOM 750 O O . ILE A 1 92 ? 5.086 -3.101 3.661 1.00 95.31 92 ILE A O 1
ATOM 754 N N . LEU A 1 93 ? 7.270 -3.243 4.178 1.00 93.94 93 LEU A N 1
ATOM 755 C CA . LEU A 1 93 ? 7.742 -3.255 2.798 1.00 93.94 93 LEU A CA 1
ATOM 756 C C . LEU A 1 93 ? 8.044 -4.693 2.396 1.00 93.94 93 LEU A C 1
ATOM 758 O O . LEU A 1 93 ? 8.922 -5.323 2.982 1.00 93.94 93 LEU A O 1
ATOM 762 N N . ASP A 1 94 ? 7.334 -5.187 1.391 1.00 90.75 94 ASP A N 1
ATOM 763 C CA . ASP A 1 94 ? 7.628 -6.457 0.744 1.00 90.75 94 ASP A CA 1
ATOM 764 C C . ASP A 1 94 ? 8.245 -6.183 -0.629 1.00 90.75 94 ASP A C 1
ATOM 766 O O . ASP A 1 94 ? 7.577 -5.773 -1.576 1.00 90.75 94 ASP A O 1
ATOM 770 N N . ASN A 1 95 ? 9.555 -6.380 -0.718 1.00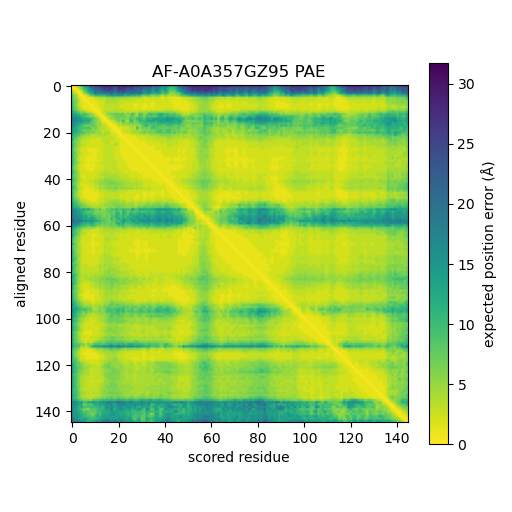 86.69 95 ASN A N 1
ATOM 771 C CA . ASN A 1 95 ? 10.334 -6.210 -1.940 1.00 86.69 95 ASN A CA 1
ATOM 772 C C . ASN A 1 95 ? 10.775 -7.544 -2.558 1.00 86.69 95 ASN A C 1
ATOM 774 O O . ASN A 1 95 ? 11.604 -7.531 -3.467 1.00 86.69 95 ASN A O 1
ATOM 778 N N . LYS A 1 96 ? 10.281 -8.676 -2.038 1.00 80.69 96 LYS A N 1
ATOM 779 C CA . LYS A 1 96 ? 10.703 -10.016 -2.467 1.00 80.69 96 LYS A CA 1
ATOM 780 C C . LYS A 1 96 ? 9.783 -10.605 -3.522 1.00 80.69 96 LYS A C 1
ATOM 782 O O . LYS A 1 96 ? 10.226 -11.421 -4.319 1.00 80.69 96 LYS A O 1
ATOM 787 N N . ALA A 1 97 ? 8.511 -10.226 -3.502 1.00 79.38 97 ALA A N 1
ATOM 788 C CA . ALA A 1 97 ? 7.533 -10.807 -4.396 1.00 79.38 97 ALA A CA 1
ATOM 789 C C . ALA A 1 97 ? 7.767 -10.389 -5.860 1.00 79.38 97 ALA A C 1
ATOM 791 O O . ALA A 1 97 ? 7.915 -9.206 -6.177 1.00 79.38 97 ALA A O 1
ATOM 792 N N . LEU A 1 98 ? 7.779 -11.383 -6.750 1.00 75.25 98 LEU A N 1
ATOM 793 C CA . LEU A 1 98 ? 7.933 -11.226 -8.200 1.00 75.25 98 LEU A CA 1
ATOM 794 C C . LEU A 1 98 ? 6.593 -11.397 -8.926 1.00 75.25 98 LEU A C 1
ATOM 796 O O . LEU A 1 98 ? 6.449 -11.063 -10.102 1.00 75.25 98 LEU A O 1
ATOM 800 N N . SER A 1 99 ? 5.590 -11.917 -8.222 1.00 81.31 99 SER A N 1
ATOM 801 C CA . SER A 1 99 ? 4.284 -12.238 -8.767 1.00 81.31 99 SER A CA 1
ATOM 802 C C . SER A 1 99 ? 3.150 -11.892 -7.810 1.00 81.31 99 SER A C 1
ATOM 804 O O . SER A 1 99 ? 3.271 -11.868 -6.589 1.00 81.31 99 SER A O 1
ATOM 806 N N . THR A 1 100 ? 1.963 -11.726 -8.386 1.00 82.31 100 THR A N 1
ATOM 807 C CA . THR A 1 100 ? 0.723 -11.518 -7.635 1.00 82.31 100 THR A CA 1
ATOM 808 C C . THR A 1 100 ? 0.429 -12.625 -6.616 1.00 82.31 100 THR A C 1
ATOM 810 O O . THR A 1 100 ? -0.172 -12.355 -5.579 1.00 82.31 100 THR A O 1
ATOM 813 N N . VAL A 1 101 ? 0.810 -13.872 -6.903 1.00 85.38 101 VAL A N 1
ATOM 814 C CA . VAL A 1 101 ? 0.600 -14.991 -5.973 1.00 85.38 101 VAL A CA 1
ATOM 815 C C . VAL A 1 101 ? 1.525 -14.849 -4.768 1.00 85.38 101 VAL A C 1
ATOM 817 O O . VAL A 1 101 ? 1.055 -14.977 -3.640 1.00 85.38 101 VAL A O 1
ATOM 820 N N . GLU A 1 102 ? 2.797 -14.523 -4.996 1.00 84.94 102 GLU A N 1
ATOM 821 C CA . GLU A 1 102 ? 3.771 -14.287 -3.926 1.00 84.94 102 GLU A CA 1
ATOM 822 C C . GLU A 1 102 ? 3.364 -13.109 -3.045 1.00 84.94 102 GLU A C 1
ATOM 824 O O . GLU A 1 102 ? 3.354 -13.278 -1.828 1.00 84.94 102 GLU A O 1
ATOM 829 N N . ASN A 1 103 ? 2.891 -11.993 -3.626 1.00 85.31 103 ASN A N 1
ATOM 830 C CA . ASN A 1 103 ? 2.359 -10.862 -2.850 1.00 85.31 103 ASN A CA 1
ATOM 831 C C . ASN A 1 103 ? 1.317 -11.344 -1.825 1.00 85.31 103 ASN A C 1
ATOM 833 O O . ASN A 1 103 ? 1.334 -10.966 -0.655 1.00 85.31 103 ASN A O 1
ATOM 837 N N . ILE A 1 104 ? 0.386 -12.199 -2.263 1.00 88.94 104 ILE A N 1
ATOM 838 C CA . ILE A 1 104 ? -0.715 -12.681 -1.422 1.00 88.94 104 ILE A CA 1
ATOM 839 C C . ILE A 1 104 ? -0.220 -13.720 -0.402 1.00 88.94 104 ILE A C 1
ATOM 841 O O . ILE A 1 104 ? -0.687 -13.723 0.739 1.00 88.94 104 ILE A O 1
ATOM 845 N N . LEU A 1 105 ? 0.715 -14.594 -0.784 1.00 88.94 105 LEU A N 1
ATOM 846 C CA . LEU A 1 105 ? 1.287 -15.606 0.108 1.00 88.94 105 LEU A CA 1
ATOM 847 C C . LEU A 1 105 ? 2.143 -14.984 1.215 1.00 88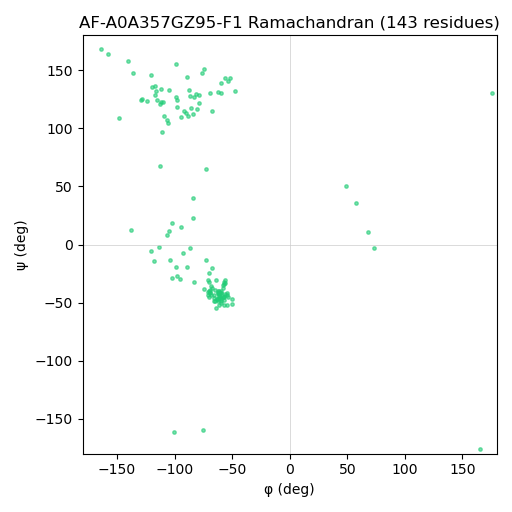.94 105 LEU A C 1
ATOM 849 O O . LEU A 1 105 ? 1.991 -15.377 2.369 1.00 88.94 105 LEU A O 1
ATOM 853 N N . TYR A 1 106 ? 2.979 -13.995 0.896 1.00 89.38 106 TYR A N 1
ATOM 854 C CA . TYR A 1 106 ? 3.794 -13.275 1.880 1.00 89.38 106 TYR A CA 1
ATOM 855 C C . TYR A 1 106 ? 2.955 -12.360 2.767 1.00 89.38 106 TYR A C 1
ATOM 857 O O . TYR A 1 106 ? 3.247 -12.197 3.950 1.00 89.38 106 TYR A O 1
ATOM 865 N N . PHE A 1 107 ? 1.852 -11.830 2.239 1.00 90.94 107 PHE A N 1
ATOM 866 C CA . PHE A 1 107 ? 0.888 -11.088 3.039 1.00 90.94 107 PHE A CA 1
ATOM 867 C C . PHE A 1 107 ? 0.098 -11.974 4.011 1.00 90.94 107 PHE A C 1
ATOM 869 O O . PHE A 1 107 ? -0.260 -11.522 5.096 1.00 90.94 107 PHE A O 1
ATOM 876 N N . LYS A 1 108 ? -0.171 -13.239 3.664 1.00 90.50 108 LYS A N 1
ATOM 877 C CA . LYS A 1 108 ? -0.987 -14.158 4.474 1.00 90.50 108 LYS A CA 1
ATOM 878 C C . LYS A 1 108 ? -0.585 -14.245 5.957 1.00 90.50 108 LYS A C 1
ATOM 880 O O . LYS A 1 108 ? -1.488 -14.097 6.778 1.00 90.50 108 LYS A O 1
ATOM 885 N N . PRO A 1 109 ? 0.689 -14.472 6.338 1.00 89.62 109 PRO A N 1
ATOM 886 C CA . PRO A 1 109 ? 1.082 -14.514 7.750 1.00 89.62 109 PRO A CA 1
ATOM 887 C C . PRO A 1 109 ? 0.978 -13.154 8.460 1.00 89.62 109 PRO A C 1
ATOM 889 O O . PRO A 1 109 ? 0.902 -13.114 9.683 1.00 89.62 109 PRO A O 1
ATOM 892 N N . LEU A 1 110 ? 0.956 -12.044 7.713 1.00 88.00 110 LEU A N 1
ATOM 893 C CA . LEU A 1 110 ? 0.839 -10.679 8.243 1.00 88.00 110 LEU A CA 1
ATOM 894 C C . LEU A 1 110 ? -0.625 -10.230 8.391 1.00 88.00 110 LEU A C 1
ATOM 896 O O . LEU A 1 110 ? -0.926 -9.265 9.099 1.00 88.00 110 LEU A O 1
ATOM 900 N N . ALA A 1 111 ? -1.541 -10.905 7.697 1.00 87.00 111 ALA A N 1
ATOM 901 C CA . ALA A 1 111 ? -2.939 -10.532 7.619 1.00 87.00 111 ALA A CA 1
ATOM 902 C C . ALA A 1 111 ? -3.724 -10.950 8.876 1.00 87.00 111 ALA A C 1
ATOM 904 O O . ALA A 1 111 ? -3.726 -12.110 9.286 1.00 87.00 111 ALA A O 1
ATOM 905 N N . LYS A 1 112 ? -4.445 -9.990 9.464 1.00 82.69 112 LYS A N 1
ATOM 906 C CA . LYS A 1 112 ? -5.353 -10.173 10.607 1.00 82.69 112 LYS A CA 1
ATOM 907 C C . LYS A 1 112 ? -6.816 -10.247 10.135 1.00 82.69 112 LYS A C 1
ATOM 909 O O . LYS A 1 112 ? -7.100 -10.519 8.976 1.00 82.69 112 LYS A O 1
ATOM 914 N N . ASN A 1 113 ? -7.777 -10.027 11.036 1.00 75.69 113 ASN A N 1
ATOM 915 C CA . ASN A 1 113 ? -9.196 -10.336 10.802 1.00 75.69 113 ASN A CA 1
ATOM 916 C C . ASN A 1 113 ? -9.880 -9.532 9.676 1.00 75.69 113 ASN A C 1
ATOM 918 O O . ASN A 1 113 ? -10.811 -10.053 9.066 1.00 75.69 113 ASN A O 1
ATOM 922 N N . LYS A 1 114 ? -9.476 -8.283 9.396 1.00 86.50 114 LYS A N 1
ATOM 923 C CA . LYS A 1 114 ? -10.062 -7.467 8.314 1.00 86.50 114 LYS A CA 1
ATOM 924 C C . LYS A 1 114 ? -9.055 -7.274 7.187 1.00 86.50 114 LYS A C 1
ATOM 926 O O . LYS A 1 114 ? -8.208 -6.391 7.272 1.00 86.50 114 LYS A O 1
ATOM 931 N N . ILE A 1 115 ? -9.166 -8.104 6.153 1.00 90.31 115 ILE A N 1
ATOM 932 C CA . ILE A 1 115 ? -8.206 -8.172 5.048 1.00 90.31 115 ILE A CA 1
ATOM 933 C C . ILE A 1 115 ? -8.713 -7.366 3.852 1.00 90.31 115 ILE A C 1
ATOM 935 O O . ILE A 1 115 ? -9.800 -7.645 3.340 1.00 90.31 115 ILE A O 1
ATOM 939 N N . PHE A 1 116 ? -7.899 -6.417 3.393 1.00 93.06 116 PHE A N 1
ATOM 940 C CA . PHE A 1 116 ? -8.102 -5.626 2.181 1.00 93.06 116 PHE A CA 1
ATOM 941 C C . PHE A 1 116 ? -6.944 -5.861 1.219 1.00 93.06 116 PHE A C 1
ATOM 943 O O . PHE A 1 116 ? -5.788 -5.878 1.632 1.00 93.06 116 PHE A O 1
ATOM 950 N N . ILE A 1 117 ? -7.247 -6.054 -0.061 1.00 92.62 117 ILE A N 1
ATOM 951 C CA . ILE A 1 117 ? -6.231 -6.231 -1.100 1.00 92.62 117 ILE A CA 1
ATOM 952 C C . ILE A 1 117 ? -6.543 -5.259 -2.229 1.00 92.62 117 ILE A C 1
ATOM 954 O O . ILE A 1 117 ? -7.649 -5.277 -2.773 1.00 92.62 117 ILE A O 1
ATOM 958 N N . PHE A 1 118 ? -5.559 -4.430 -2.555 1.00 92.62 118 PHE A N 1
ATOM 959 C CA . PHE A 1 118 ? -5.619 -3.411 -3.589 1.00 92.62 118 PHE A CA 1
ATOM 960 C C . PHE A 1 118 ? -4.688 -3.786 -4.728 1.00 92.62 118 PHE A C 1
ATOM 962 O O . PHE A 1 118 ? -3.543 -4.190 -4.511 1.00 92.62 118 PHE A O 1
ATOM 969 N N . ALA A 1 119 ? -5.207 -3.666 -5.943 1.00 89.69 119 ALA A N 1
ATOM 970 C CA . ALA A 1 119 ? -4.461 -3.944 -7.149 1.00 89.69 119 ALA A CA 1
ATOM 971 C C . ALA A 1 119 ? -5.061 -3.238 -8.359 1.00 89.69 119 ALA A C 1
ATOM 973 O O . ALA A 1 119 ? -6.215 -2.802 -8.349 1.00 89.69 119 ALA A O 1
ATOM 974 N N . GLU A 1 120 ? -4.255 -3.179 -9.412 1.00 85.31 120 GLU A N 1
ATOM 975 C CA . GLU A 1 120 ? -4.616 -2.641 -10.714 1.00 85.31 120 GLU A CA 1
ATOM 976 C C . GLU A 1 120 ? -5.859 -3.335 -11.303 1.00 85.31 120 GLU A C 1
ATOM 978 O O . GLU A 1 120 ? -6.067 -4.546 -11.150 1.00 85.31 120 GLU A O 1
ATOM 983 N N . LYS A 1 121 ? -6.704 -2.555 -11.988 1.00 83.62 121 LYS A N 1
ATOM 984 C CA . LYS A 1 121 ? -8.036 -2.977 -12.448 1.00 83.62 121 LYS A CA 1
ATOM 985 C C . LYS A 1 121 ? -7.986 -4.208 -13.352 1.00 83.62 121 LYS A C 1
ATOM 987 O O . LYS A 1 121 ? -8.863 -5.063 -13.228 1.00 83.62 121 LYS A O 1
ATOM 992 N N . THR A 1 122 ? -6.980 -4.330 -14.217 1.00 83.75 122 THR A N 1
ATOM 993 C CA . THR A 1 122 ? -6.851 -5.492 -15.114 1.00 83.75 122 THR A CA 1
ATOM 994 C C . THR A 1 122 ? -6.492 -6.783 -14.365 1.00 83.75 122 THR A C 1
ATOM 996 O O . THR A 1 122 ? -6.849 -7.876 -14.801 1.00 83.75 122 THR A O 1
ATOM 999 N N . ARG A 1 123 ? -5.864 -6.682 -13.183 1.00 83.06 123 ARG A N 1
ATOM 1000 C CA . ARG A 1 123 ? -5.470 -7.825 -12.334 1.00 83.06 123 ARG A CA 1
ATOM 1001 C C . ARG A 1 123 ? -6.519 -8.194 -11.284 1.00 83.06 123 ARG A C 1
ATOM 1003 O O . ARG A 1 123 ? -6.394 -9.229 -10.622 1.00 83.06 123 ARG A O 1
ATOM 1010 N N . ALA A 1 124 ? -7.564 -7.382 -11.153 1.00 84.44 124 ALA A N 1
ATOM 1011 C CA . ALA A 1 124 ? -8.560 -7.465 -10.095 1.00 84.44 124 ALA A CA 1
ATOM 1012 C C . ALA A 1 124 ? -9.229 -8.840 -9.966 1.00 84.44 124 ALA A C 1
ATOM 1014 O O . ALA A 1 124 ? -9.237 -9.441 -8.890 1.00 84.44 124 ALA A O 1
ATOM 1015 N N . GLU A 1 125 ? -9.760 -9.371 -11.069 1.00 86.25 125 GLU A N 1
ATOM 1016 C CA . GLU A 1 125 ? -10.486 -10.646 -11.050 1.00 86.25 125 GLU A CA 1
ATOM 1017 C C . GLU A 1 125 ? -9.564 -11.830 -10.744 1.00 86.25 125 GLU A C 1
ATOM 1019 O O . GLU A 1 125 ? -9.934 -12.742 -9.996 1.00 86.25 125 GLU A O 1
ATOM 1024 N N . ARG A 1 126 ? -8.329 -11.798 -11.259 1.00 87.50 126 ARG A N 1
ATOM 1025 C CA . ARG A 1 126 ? -7.316 -12.815 -10.955 1.00 87.50 126 ARG A CA 1
ATOM 1026 C C . ARG A 1 126 ? -6.976 -12.806 -9.466 1.00 87.50 126 ARG A C 1
ATOM 1028 O O . ARG A 1 126 ? -6.988 -13.861 -8.834 1.00 87.50 126 ARG A O 1
ATOM 1035 N N . ILE A 1 127 ? -6.737 -11.625 -8.898 1.00 87.62 127 ILE A N 1
ATOM 1036 C CA . ILE A 1 127 ? -6.423 -11.451 -7.476 1.00 87.62 127 ILE A CA 1
ATOM 1037 C C . ILE A 1 127 ? -7.575 -11.921 -6.611 1.00 87.62 127 ILE A C 1
ATOM 1039 O O . ILE A 1 127 ? -7.375 -12.757 -5.740 1.00 87.62 127 ILE A O 1
ATOM 1043 N N . LYS A 1 128 ? -8.801 -11.494 -6.909 1.00 87.44 128 LYS A N 1
ATOM 1044 C CA . LYS A 1 128 ? -10.002 -11.927 -6.193 1.00 87.44 128 LYS A CA 1
ATOM 1045 C C . LYS A 1 128 ? -10.134 -13.452 -6.150 1.00 87.44 128 LYS A C 1
ATOM 1047 O O . LYS A 1 128 ? -10.399 -14.006 -5.082 1.00 87.44 128 LYS A O 1
ATOM 1052 N N . LYS A 1 129 ? -9.918 -14.146 -7.276 1.00 88.69 129 LYS A N 1
ATOM 1053 C CA . LYS A 1 129 ? -9.941 -15.621 -7.333 1.00 88.69 129 LYS A CA 1
ATOM 1054 C C . LYS A 1 129 ? -8.846 -16.244 -6.457 1.00 88.69 129 LYS A C 1
ATOM 1056 O O . LYS A 1 129 ? -9.139 -17.152 -5.681 1.00 88.69 129 LYS A O 1
ATOM 1061 N N . ILE A 1 130 ? -7.609 -15.753 -6.551 1.00 89.00 130 ILE A N 1
ATOM 1062 C CA . ILE A 1 130 ? -6.463 -16.271 -5.784 1.00 89.00 130 ILE A CA 1
ATOM 1063 C C . ILE A 1 130 ? -6.648 -16.018 -4.281 1.00 89.00 130 ILE A C 1
ATOM 1065 O O . ILE A 1 130 ? -6.539 -16.940 -3.474 1.00 89.00 130 ILE A O 1
ATOM 1069 N N . SER A 1 131 ? -6.998 -14.792 -3.894 1.00 88.31 131 SER A N 1
ATOM 1070 C CA . SER A 1 131 ? -7.187 -14.397 -2.499 1.00 88.31 131 SER A CA 1
ATOM 1071 C C . SER A 1 131 ? -8.301 -15.192 -1.824 1.00 88.31 131 SER A C 1
ATOM 1073 O O . SER A 1 131 ? -8.124 -15.628 -0.689 1.00 88.31 131 SER A O 1
ATOM 1075 N N . LYS A 1 132 ? -9.420 -15.460 -2.515 1.00 87.94 132 LYS A N 1
ATOM 1076 C CA . LYS A 1 132 ? -10.493 -16.312 -1.973 1.00 87.94 132 LYS A CA 1
ATOM 1077 C C . LYS A 1 132 ? -10.009 -17.724 -1.645 1.00 87.94 132 LYS A C 1
ATOM 1079 O O . LYS A 1 132 ? -10.360 -18.237 -0.583 1.00 87.94 132 LYS A O 1
ATOM 1084 N N . LYS A 1 133 ? -9.176 -18.316 -2.511 1.00 88.00 133 LYS A N 1
ATOM 1085 C CA . LYS A 1 133 ? -8.569 -19.636 -2.276 1.00 88.00 133 LYS A CA 1
ATOM 1086 C C . LYS A 1 133 ? -7.599 -19.608 -1.090 1.00 88.00 133 LYS A C 1
ATOM 1088 O O . LYS A 1 133 ? -7.687 -20.460 -0.213 1.00 88.00 133 LYS A O 1
ATOM 1093 N N . ILE A 1 134 ? -6.718 -18.608 -1.020 1.00 87.56 134 ILE A N 1
ATOM 1094 C CA . ILE A 1 134 ? -5.670 -18.525 0.014 1.00 87.56 134 ILE A CA 1
ATOM 1095 C C . ILE A 1 134 ? -6.244 -18.241 1.411 1.00 87.56 134 ILE A C 1
ATOM 1097 O O . ILE A 1 134 ? -5.781 -18.814 2.402 1.00 87.56 134 ILE A O 1
ATOM 1101 N N . PHE A 1 135 ? -7.258 -17.381 1.494 1.00 86.19 135 PHE A N 1
ATOM 1102 C CA . PHE A 1 135 ? -7.841 -16.908 2.752 1.00 86.19 135 PHE A CA 1
ATOM 1103 C C . PHE A 1 135 ? -9.200 -17.538 3.088 1.00 86.19 135 PHE A C 1
ATOM 1105 O O . PHE A 1 135 ? -9.883 -17.061 3.996 1.00 86.19 135 PHE A O 1
ATOM 1112 N N . LYS A 1 136 ? -9.615 -18.592 2.369 1.00 83.38 136 LYS A N 1
ATOM 1113 C CA . LYS A 1 136 ? -10.880 -19.316 2.600 1.00 83.38 136 LYS A CA 1
ATOM 1114 C C . LYS A 1 136 ? -12.089 -18.365 2.732 1.00 83.38 136 LYS A C 1
ATOM 1116 O O . LYS A 1 136 ? -12.842 -18.439 3.696 1.00 83.38 136 LYS A O 1
ATOM 1121 N N . ASN A 1 137 ? -12.239 -17.439 1.779 1.00 68.06 137 ASN A N 1
ATOM 1122 C CA . ASN A 1 137 ? -13.304 -16.417 1.705 1.00 68.06 137 ASN A CA 1
ATOM 1123 C C . ASN A 1 137 ? -13.316 -15.292 2.770 1.00 68.06 137 ASN A C 1
ATOM 1125 O O . ASN A 1 137 ? -14.252 -14.500 2.783 1.00 68.06 137 ASN A O 1
ATOM 1129 N N . LYS A 1 138 ? -12.278 -15.123 3.601 1.00 70.31 138 LYS A N 1
ATOM 1130 C CA . LYS A 1 138 ? -12.215 -14.044 4.620 1.00 70.31 138 LYS A CA 1
ATOM 1131 C C . LYS A 1 138 ? -11.723 -12.672 4.109 1.00 70.31 138 LYS A C 1
ATOM 1133 O O . LYS A 1 138 ? -11.204 -11.880 4.891 1.00 70.31 138 LYS A O 1
ATOM 1138 N N . VAL A 1 139 ? -11.826 -12.384 2.809 1.00 71.31 139 VAL A N 1
ATOM 1139 C CA . VAL A 1 139 ? -11.185 -11.201 2.191 1.00 71.31 139 VAL A CA 1
ATOM 1140 C C . VAL A 1 139 ? -12.212 -10.243 1.620 1.00 71.31 139 VAL A C 1
ATOM 1142 O O . VAL A 1 139 ? -13.036 -10.636 0.793 1.00 71.31 139 VAL A O 1
ATOM 1145 N N . ASN A 1 140 ? -12.090 -8.968 1.990 1.00 70.06 140 ASN A N 1
ATOM 1146 C CA . ASN A 1 140 ? -12.817 -7.882 1.352 1.00 70.06 140 ASN A CA 1
ATOM 1147 C C . ASN A 1 140 ? -11.997 -7.373 0.166 1.00 70.06 140 ASN A C 1
ATOM 1149 O O . ASN A 1 140 ? -10.935 -6.773 0.330 1.00 70.06 140 ASN A O 1
ATOM 1153 N N . TYR A 1 141 ? -12.492 -7.627 -1.041 1.00 63.34 141 TYR A N 1
ATOM 1154 C CA . TYR A 1 141 ? -11.899 -7.080 -2.255 1.00 63.34 141 TYR A CA 1
ATOM 1155 C C . TYR A 1 141 ? -12.490 -5.697 -2.528 1.00 63.34 141 TYR A C 1
ATOM 1157 O O . TYR A 1 141 ? -13.714 -5.565 -2.596 1.00 63.34 141 TYR A O 1
ATOM 1165 N N . HIS A 1 142 ? -11.645 -4.683 -2.717 1.00 65.25 142 HIS A N 1
ATOM 1166 C CA . HIS A 1 142 ? -12.111 -3.371 -3.151 1.00 65.25 142 HIS A CA 1
ATOM 1167 C C . HIS A 1 142 ? -11.635 -3.080 -4.568 1.00 65.25 142 HIS A C 1
ATOM 1169 O O . HIS A 1 142 ? -10.442 -3.103 -4.864 1.00 65.25 142 HIS A O 1
ATOM 1175 N N . ARG A 1 143 ? -12.594 -2.815 -5.457 1.00 60.09 143 ARG A N 1
ATOM 1176 C CA . ARG A 1 143 ? -12.304 -2.364 -6.811 1.00 60.09 143 ARG A CA 1
ATOM 1177 C C . ARG A 1 143 ? -12.102 -0.857 -6.759 1.00 60.09 143 ARG A C 1
ATOM 1179 O O . ARG A 1 143 ? -13.050 -0.122 -6.505 1.00 60.09 143 ARG A O 1
ATOM 1186 N N . LEU A 1 144 ? -10.871 -0.437 -7.000 1.00 61.69 144 LEU A N 1
ATOM 1187 C CA . LEU A 1 144 ? -10.544 0.955 -7.263 1.00 61.69 144 LEU A CA 1
ATOM 1188 C C . LEU A 1 144 ? -11.273 1.379 -8.552 1.00 61.69 144 LEU A C 1
ATOM 1190 O O . LEU A 1 144 ? -11.320 0.595 -9.509 1.00 61.69 144 LEU A O 1
ATOM 1194 N N . ARG A 1 145 ? -11.962 2.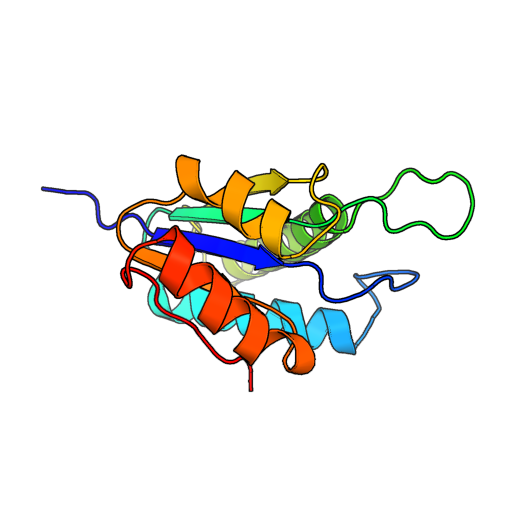525 -8.511 1.00 50.41 145 ARG A N 1
ATOM 1195 C CA . ARG A 1 145 ? -12.846 2.993 -9.592 1.00 50.41 145 ARG A CA 1
ATOM 1196 C C . ARG A 1 145 ? -12.044 3.495 -10.785 1.00 50.41 145 ARG A C 1
ATOM 1198 O O . ARG A 1 145 ? -11.120 4.301 -10.551 1.00 50.41 145 ARG A O 1
#

pLDDT: mean 85.8, std 11.07, range [39.38, 96.56]

Nearest PDB structures (foldseek):
  4wny-assembly1_A-2  TM=4.937E-01  e=5.544E-04  Burkholderia pseudomallei 1710b
  2gm3-assembly1_A  TM=5.879E-01  e=6.163E-03  Arabidopsis thaliana
  6ujd-assembly1_A-2  TM=3.213E-01  e=6.266E-01  Elizabethkingia sp.
  7n41-assembly2_B  TM=2.890E-01  e=3.404E+00  Thermoanaerobacter italicus Ab9

Mean predicted aligned error: 5.45 Å

Secondary structure (DSSP, 8-state):
-----EEEEEE-----S-TTT-HHHHHHHHHHHHHHHHHHTTS-EEEEEE--B--SSTT---BHHHHHHHHHHHHHHHHHHHH-----EEEEEE----SHHHHHHHHGGG--SEEEEE--GGGHHHHHHHHHHHTTT-EEE----

Solvent-accessible surface area (backbone atoms only — not comparable to full-atom values): 8244 Å² total; per-residue (Å²): 132,84,77,76,43,38,17,36,38,40,48,57,78,74,70,58,97,44,59,96,76,32,67,68,55,42,53,54,51,50,55,53,49,50,57,45,42,82,76,34,41,92,33,48,29,42,41,35,28,29,16,24,79,40,49,93,52,89,88,60,81,49,31,42,15,59,52,52,47,55,53,51,51,53,51,52,51,49,46,30,71,76,68,68,52,73,68,53,61,46,77,45,75,35,59,78,35,89,44,77,64,45,44,53,59,68,41,50,85,72,48,53,84,41,29,36,51,42,53,44,74,92,51,39,68,62,48,54,57,51,50,34,66,78,52,73,63,59,63,50,78,57,82,73,127

Foldseek 3Di:
DPQPEFEEEEEDAAQDPACVPDPVSVLQLVLVLCVCCVPDQPGAYEYEYAWAFRDPDPPRPDTSQVRSVVVVVVVQVVCCVPPVGHRNYHYHYHHPDPDLLVSLVVCVVVGDQAYEYGYDQVCQVVNVVSNCVSVVNSYDYDHRD

Sequence (145 aa):
MKEKVFSALVCGYGVPKNILNDKNYHTYLTQIFNFLFDRFANTSGTVVLSGGATDCFPPFKRTEAREMKKWFDQKIRIVQKETGQKIPWAFILDNKALSTVENILYFKPLAKNKIFIFAEKTRAERIKKISKKIFKNKVNYHRLR